Protein AF-A0AAQ2UBG4-F1 (afdb_monomer_lite)

pLDDT: mean 79.66, std 6.8, range [57.34, 91.75]

Organism: NCBI:txid536231

Radius of gyration: 31.33 Å; chains: 1; bounding box: 70×37×67 Å

Structure (mmCIF, N/CA/C/O backbone):
data_AF-A0AAQ2UBG4-F1
#
_entry.id   AF-A0AAQ2UBG4-F1
#
loop_
_atom_site.group_PDB
_atom_site.id
_atom_site.type_symbol
_atom_site.label_atom_id
_atom_site.label_alt_id
_atom_site.label_comp_id
_atom_site.label_asym_id
_atom_site.label_entity_id
_atom_site.label_seq_id
_atom_site.pdbx_PDB_ins_code
_atom_site.Cartn_x
_atom_site.Cartn_y
_atom_site.Cartn_z
_atom_site.occupancy
_atom_site.B_iso_or_equiv
_atom_site.auth_seq_id
_atom_site.auth_comp_id
_atom_site.auth_asym_id
_atom_site.auth_atom_id
_atom_site.pdbx_PDB_model_num
ATOM 1 N N . MET A 1 1 ? -7.799 -21.958 -32.961 1.00 57.34 1 MET A N 1
ATOM 2 C CA . MET A 1 1 ? -7.695 -22.359 -31.538 1.00 57.34 1 MET A CA 1
ATOM 3 C C . MET A 1 1 ? -7.572 -21.162 -30.578 1.00 57.34 1 MET A C 1
ATOM 5 O O . MET A 1 1 ? -8.002 -21.287 -29.442 1.00 57.34 1 MET A O 1
ATOM 9 N N . ASN A 1 2 ? -7.115 -19.981 -31.025 1.00 72.50 2 ASN A N 1
ATOM 10 C CA . ASN A 1 2 ? -6.935 -18.794 -30.162 1.00 72.50 2 ASN A CA 1
ATOM 11 C C . ASN A 1 2 ? -8.199 -17.947 -29.888 1.00 72.50 2 ASN A C 1
ATOM 13 O O . ASN A 1 2 ? -8.162 -17.087 -29.017 1.00 72.50 2 ASN A O 1
ATOM 17 N N . ALA A 1 3 ? -9.319 -18.201 -30.576 1.00 79.31 3 ALA A N 1
ATOM 18 C CA . ALA A 1 3 ? -10.538 -17.385 -30.457 1.00 79.31 3 ALA A CA 1
ATOM 19 C C . ALA A 1 3 ? -11.189 -17.442 -29.057 1.00 79.31 3 ALA A C 1
ATOM 21 O O . ALA A 1 3 ? -11.619 -16.432 -28.511 1.00 79.31 3 ALA A O 1
ATOM 22 N N . MET A 1 4 ? -11.184 -18.617 -28.420 1.00 84.94 4 MET A N 1
ATOM 23 C CA . MET A 1 4 ? -11.702 -18.781 -27.053 1.00 84.94 4 MET A CA 1
ATOM 24 C C . MET A 1 4 ? -10.859 -18.044 -26.004 1.00 84.94 4 MET A C 1
ATOM 26 O O . MET A 1 4 ? -11.381 -17.621 -24.974 1.00 84.94 4 MET A O 1
ATOM 30 N N . LEU A 1 5 ? -9.554 -17.899 -26.249 1.00 86.38 5 LEU A N 1
ATOM 31 C CA . LEU A 1 5 ? -8.657 -17.171 -25.355 1.00 86.38 5 LEU A CA 1
ATOM 32 C C . LEU A 1 5 ? -8.865 -15.664 -25.500 1.00 86.38 5 LEU A C 1
ATOM 34 O O . LEU A 1 5 ? -9.017 -14.986 -24.486 1.00 86.38 5 LEU A O 1
ATOM 38 N N . SER A 1 6 ? -8.953 -15.156 -26.733 1.00 88.94 6 SER A N 1
ATOM 39 C CA . SER A 1 6 ? -9.217 -13.736 -26.988 1.00 88.94 6 SER A CA 1
ATOM 40 C C . SER A 1 6 ? -10.565 -13.284 -26.424 1.00 88.94 6 SER A C 1
ATOM 42 O O . SER A 1 6 ? -10.634 -12.224 -25.806 1.00 88.94 6 SER A O 1
ATOM 44 N N . ASP A 1 7 ? -11.610 -14.107 -26.540 1.00 91.75 7 ASP A N 1
ATOM 45 C CA . ASP A 1 7 ? -12.943 -13.769 -26.024 1.00 91.75 7 ASP A CA 1
ATOM 46 C C . ASP A 1 7 ? -12.977 -13.698 -24.495 1.00 91.75 7 ASP A C 1
ATOM 48 O O . ASP A 1 7 ? -13.562 -12.778 -23.916 1.00 91.75 7 ASP A O 1
ATOM 52 N N . ARG A 1 8 ? -12.302 -14.633 -23.815 1.00 91.75 8 ARG A N 1
ATOM 53 C CA . ARG A 1 8 ? -12.167 -14.598 -22.351 1.00 91.75 8 ARG A CA 1
ATOM 54 C C . ARG A 1 8 ? -11.409 -13.359 -21.886 1.00 91.75 8 ARG A C 1
ATOM 56 O O . ARG A 1 8 ? -11.802 -12.745 -20.895 1.00 91.75 8 ARG A O 1
ATOM 63 N N . LEU A 1 9 ? -10.357 -12.982 -22.609 1.00 91.44 9 LEU A N 1
ATOM 64 C CA . LEU A 1 9 ? -9.538 -11.813 -22.299 1.00 91.44 9 LEU A CA 1
ATOM 65 C C . LEU A 1 9 ? -10.341 -10.517 -22.481 1.00 91.44 9 LEU A C 1
ATOM 67 O O . LEU A 1 9 ? -10.379 -9.682 -21.577 1.00 91.44 9 LEU A O 1
ATOM 71 N N . ALA A 1 10 ? -11.079 -10.401 -23.587 1.00 86.94 10 ALA A N 1
ATOM 72 C CA . ALA A 1 10 ? -11.947 -9.260 -23.861 1.00 86.94 10 ALA A CA 1
ATOM 73 C C . ALA A 1 10 ? -13.078 -9.120 -22.824 1.00 86.94 10 ALA A C 1
ATOM 75 O O . ALA A 1 10 ? -13.361 -8.014 -22.359 1.00 86.94 10 ALA A O 1
ATOM 76 N N . LEU A 1 11 ? -13.707 -10.229 -22.414 1.00 91.31 11 LEU A N 1
ATOM 77 C CA . LEU A 1 11 ? -14.721 -10.226 -21.352 1.00 91.31 11 LEU A CA 1
ATOM 78 C C . LEU A 1 11 ? -14.144 -9.796 -20.000 1.00 91.31 11 LEU A C 1
ATOM 80 O O . LEU A 1 11 ? -14.765 -9.001 -19.293 1.00 91.31 11 LEU A O 1
ATOM 84 N N . ALA A 1 12 ? -12.963 -10.298 -19.635 1.00 91.44 12 ALA A N 1
ATOM 85 C CA . ALA A 1 12 ? -12.298 -9.934 -18.388 1.00 91.44 12 ALA A CA 1
ATOM 86 C C . ALA A 1 12 ? -11.924 -8.444 -18.353 1.00 91.44 12 ALA A C 1
ATOM 88 O O . ALA A 1 12 ? -12.151 -7.778 -17.342 1.00 91.44 12 ALA A O 1
ATOM 89 N N . GLN A 1 13 ? -11.419 -7.903 -19.466 1.00 86.75 13 GLN A N 1
ATOM 90 C CA . GLN A 1 13 ? -11.101 -6.480 -19.593 1.00 86.75 13 GLN A CA 1
ATOM 91 C C . GLN A 1 13 ? -12.349 -5.601 -19.458 1.00 86.75 13 GLN A C 1
ATOM 93 O O . GLN A 1 13 ? -12.324 -4.655 -18.680 1.00 86.75 13 GLN A O 1
ATOM 98 N N . ARG A 1 14 ? -13.466 -5.950 -20.116 1.00 86.62 14 ARG A N 1
ATOM 99 C CA . ARG A 1 14 ? -14.738 -5.205 -19.993 1.00 86.62 14 ARG A CA 1
ATOM 100 C C . ARG A 1 14 ? -15.333 -5.226 -18.583 1.00 86.62 14 ARG A C 1
ATOM 102 O O . ARG A 1 14 ? -16.082 -4.323 -18.233 1.00 86.62 14 ARG A O 1
ATOM 109 N N . ARG A 1 15 ? -15.048 -6.263 -17.786 1.00 88.81 15 ARG A N 1
ATOM 110 C CA . ARG A 1 15 ? -15.470 -6.334 -16.376 1.00 88.81 15 ARG A CA 1
ATOM 111 C C . ARG A 1 15 ? -14.583 -5.500 -15.455 1.00 88.81 15 ARG A C 1
ATOM 113 O O . ARG A 1 15 ? -15.081 -4.972 -14.470 1.00 88.81 15 ARG A O 1
ATOM 120 N N . ARG A 1 16 ? -13.280 -5.428 -15.744 1.00 87.81 16 ARG A N 1
ATOM 121 C CA . ARG A 1 16 ? -12.304 -4.671 -14.944 1.00 87.81 16 ARG A CA 1
ATOM 122 C C . ARG A 1 16 ? -12.313 -3.176 -15.248 1.00 87.81 16 ARG A C 1
ATOM 124 O O . ARG A 1 16 ? -12.125 -2.384 -14.333 1.00 87.81 16 ARG A O 1
ATOM 131 N N . PHE A 1 17 ? -12.508 -2.802 -16.509 1.00 87.69 17 PHE A N 1
ATOM 132 C CA . PHE A 1 17 ? -12.346 -1.435 -16.992 1.00 87.69 17 PHE A CA 1
ATOM 133 C C . PHE A 1 17 ? -13.649 -0.918 -17.609 1.00 87.69 17 PHE A C 1
ATOM 135 O O . PHE A 1 17 ? -14.284 -1.601 -18.413 1.00 87.69 17 PHE A O 1
ATOM 142 N N . GLY A 1 18 ? -14.049 0.299 -17.231 1.00 85.50 18 GLY A N 1
ATOM 143 C CA . GLY A 1 18 ? -15.185 0.999 -17.835 1.00 85.50 18 GLY A CA 1
ATOM 144 C C . GLY A 1 18 ? -14.861 1.549 -19.229 1.00 85.50 18 GLY A C 1
ATOM 145 O O . GLY A 1 18 ? -13.706 1.591 -19.644 1.00 85.50 18 GLY A O 1
ATOM 146 N N . SER A 1 19 ? -15.875 2.028 -19.957 1.00 80.69 19 SER A N 1
ATOM 147 C CA . SER A 1 19 ? -15.707 2.573 -21.318 1.00 80.69 19 SER A CA 1
ATOM 148 C C . SER A 1 19 ? -14.787 3.798 -21.395 1.00 80.69 19 SER A C 1
ATOM 150 O O . SER A 1 19 ? -14.246 4.078 -22.462 1.00 80.69 19 SER A O 1
ATOM 152 N N . SER A 1 20 ? -14.613 4.511 -20.280 1.00 82.00 20 SER A N 1
ATOM 153 C CA . SER A 1 20 ? -13.758 5.692 -20.136 1.00 82.00 20 SER A CA 1
ATOM 154 C C . SER A 1 20 ? -12.435 5.405 -19.418 1.00 82.00 20 SER A C 1
ATOM 156 O O . SER A 1 20 ? -11.835 6.332 -18.879 1.00 82.00 20 SER A O 1
ATOM 158 N N . SER A 1 21 ? -11.992 4.146 -19.334 1.00 83.06 21 SER A N 1
ATOM 159 C CA . SER A 1 21 ? -10.680 3.850 -18.752 1.00 83.06 21 SER A CA 1
ATOM 160 C C . SER A 1 21 ? -9.572 4.516 -19.567 1.00 83.06 21 SER A C 1
ATOM 162 O O . SER A 1 21 ? -9.604 4.466 -20.800 1.00 83.06 21 SER A O 1
ATOM 164 N N . GLU A 1 22 ? -8.578 5.079 -18.884 1.00 79.81 22 GLU A N 1
ATOM 165 C CA . GLU A 1 22 ? -7.356 5.571 -19.514 1.00 79.81 22 GLU A CA 1
ATOM 166 C C . GLU A 1 22 ? -6.713 4.449 -20.340 1.00 79.81 22 GLU A C 1
ATOM 168 O O . GLU A 1 22 ? -6.612 3.302 -19.894 1.00 79.81 22 GLU A O 1
ATOM 173 N N . LYS A 1 23 ? -6.350 4.763 -21.584 1.00 76.75 23 LYS A N 1
ATOM 174 C CA . LYS A 1 23 ? -5.632 3.856 -22.477 1.00 76.75 23 LYS A CA 1
ATOM 175 C C . LYS A 1 23 ? -4.290 4.492 -22.774 1.00 76.75 23 LYS A C 1
ATOM 177 O O . LYS A 1 23 ? -4.252 5.649 -23.187 1.00 76.75 23 LYS A O 1
ATOM 182 N N . TYR A 1 24 ? -3.222 3.726 -22.603 1.00 76.19 24 TYR A N 1
ATOM 183 C CA . TYR A 1 24 ? -1.914 4.127 -23.098 1.00 76.19 24 TYR A CA 1
ATOM 184 C C . TYR A 1 24 ? -1.985 4.311 -24.618 1.00 76.19 24 TYR A C 1
ATOM 186 O O . TYR A 1 24 ? -2.651 3.538 -25.315 1.00 76.19 24 TYR A O 1
ATOM 194 N N . ALA A 1 25 ? -1.353 5.372 -25.116 1.00 78.25 25 ALA A N 1
ATOM 195 C CA . ALA A 1 25 ? -1.202 5.577 -26.549 1.00 78.25 25 ALA A CA 1
ATOM 196 C C . ALA A 1 25 ? -0.325 4.465 -27.140 1.00 78.25 25 ALA A C 1
ATOM 198 O O . ALA A 1 25 ? 0.542 3.918 -26.457 1.00 78.25 25 ALA A O 1
ATOM 199 N N . ASP A 1 26 ? -0.552 4.128 -28.407 1.00 74.12 26 ASP A N 1
ATOM 200 C CA . ASP A 1 26 ? 0.259 3.121 -29.088 1.00 74.12 26 ASP A CA 1
ATOM 201 C C . ASP A 1 26 ? 1.709 3.628 -29.188 1.00 74.12 26 ASP A C 1
ATOM 203 O O . ASP A 1 26 ? 1.947 4.743 -29.660 1.00 74.12 26 ASP A O 1
ATOM 207 N N . GLY A 1 27 ? 2.662 2.852 -28.665 1.00 73.12 27 GLY A N 1
ATOM 208 C CA . GLY A 1 27 ? 4.067 3.258 -28.513 1.00 73.12 27 GLY A CA 1
ATOM 209 C C . GLY A 1 27 ? 4.419 3.982 -27.205 1.00 73.12 27 GLY A C 1
ATOM 210 O O . GLY A 1 27 ? 5.557 4.418 -27.048 1.00 73.12 27 GLY A O 1
ATOM 211 N N . TYR A 1 28 ? 3.485 4.110 -26.255 1.00 73.44 28 TYR A N 1
ATOM 212 C CA . TYR A 1 28 ? 3.797 4.584 -24.904 1.00 73.44 28 TYR A CA 1
ATOM 213 C C . TYR A 1 28 ? 4.390 3.432 -24.080 1.00 73.44 28 TYR A C 1
ATOM 215 O O . TYR A 1 28 ? 3.687 2.738 -23.345 1.00 73.44 28 TYR A O 1
ATOM 223 N N . GLU A 1 29 ? 5.687 3.192 -24.246 1.00 78.62 29 GLU A N 1
ATOM 224 C CA . GLU A 1 29 ? 6.430 2.275 -23.383 1.00 78.62 29 GLU A CA 1
ATOM 225 C C . GLU A 1 29 ? 6.704 2.947 -22.034 1.00 78.62 29 GLU A C 1
ATOM 227 O O . GLU A 1 29 ? 7.022 4.138 -21.953 1.00 78.62 29 GLU A O 1
ATOM 232 N N . GLN A 1 30 ? 6.533 2.190 -20.951 1.00 76.25 30 GLN A N 1
ATOM 233 C CA . GLN A 1 30 ? 6.898 2.663 -19.625 1.00 76.25 30 GLN A CA 1
ATOM 234 C C . GLN A 1 30 ? 8.414 2.850 -19.593 1.00 76.25 30 GLN A C 1
ATOM 236 O O . GLN A 1 30 ? 9.165 1.892 -19.728 1.00 76.25 30 GLN A O 1
ATOM 241 N N . MET A 1 31 ? 8.854 4.095 -19.429 1.00 77.00 31 MET A N 1
ATOM 242 C CA . MET A 1 31 ? 10.269 4.407 -19.276 1.00 77.00 31 MET A CA 1
ATOM 243 C C . MET A 1 31 ? 10.783 3.777 -17.973 1.00 77.00 31 MET A C 1
ATOM 245 O O . MET A 1 31 ? 10.159 3.937 -16.919 1.00 77.00 31 MET A O 1
ATOM 249 N N . ASP A 1 32 ? 11.931 3.108 -18.041 1.00 81.31 32 ASP A N 1
ATOM 250 C CA . ASP A 1 32 ? 12.602 2.437 -16.920 1.00 81.31 32 ASP A CA 1
ATOM 251 C C . ASP A 1 32 ? 13.235 3.444 -15.933 1.00 81.31 32 ASP A C 1
ATOM 253 O O . ASP A 1 32 ? 14.438 3.451 -15.686 1.00 81.31 32 ASP A O 1
ATOM 257 N N . LEU A 1 33 ? 12.421 4.330 -15.344 1.00 85.31 33 LEU A N 1
ATOM 258 C CA . LEU A 1 33 ? 12.873 5.412 -14.452 1.00 85.31 33 LEU A CA 1
ATOM 259 C C . LEU A 1 33 ? 13.590 4.920 -13.184 1.00 85.31 33 LEU A C 1
ATOM 261 O O . LEU A 1 33 ? 14.287 5.705 -12.548 1.00 85.31 33 LEU A O 1
ATOM 265 N N . PHE A 1 34 ? 13.399 3.655 -12.803 1.00 89.19 34 PHE A N 1
ATOM 266 C CA . PHE A 1 34 ? 13.898 3.090 -11.545 1.00 89.19 34 PHE A CA 1
ATOM 267 C C . PHE A 1 34 ? 14.679 1.781 -11.727 1.00 89.19 34 PHE A C 1
ATOM 269 O O . PHE A 1 34 ? 14.950 1.098 -10.746 1.00 89.19 34 PHE A O 1
ATOM 276 N N . ASN A 1 35 ? 15.062 1.440 -12.961 1.00 87.38 35 ASN A N 1
ATOM 277 C CA . ASN A 1 35 ? 15.778 0.196 -13.265 1.00 87.38 35 ASN A CA 1
ATOM 278 C C . ASN A 1 35 ? 17.310 0.319 -13.093 1.00 87.38 35 ASN A C 1
ATOM 280 O O . ASN A 1 35 ? 18.066 -0.601 -13.384 1.00 87.38 35 ASN A O 1
ATOM 284 N N . GLU A 1 36 ? 17.810 1.470 -12.633 1.00 87.69 36 GLU A N 1
ATOM 285 C CA . GLU A 1 36 ? 19.253 1.726 -12.549 1.00 87.69 36 GLU A CA 1
ATOM 286 C C . GLU A 1 36 ? 19.979 0.709 -11.656 1.00 87.69 36 GLU A C 1
ATOM 288 O O . GLU A 1 36 ? 21.048 0.230 -12.022 1.00 87.69 36 GLU A O 1
ATOM 293 N N . ALA A 1 37 ? 19.403 0.343 -10.509 1.00 84.88 37 ALA A N 1
ATOM 294 C CA . ALA A 1 37 ? 20.046 -0.578 -9.574 1.00 84.88 37 ALA A CA 1
ATOM 295 C C . ALA A 1 37 ? 20.179 -2.000 -10.140 1.00 84.88 37 ALA A C 1
ATOM 297 O O . ALA A 1 37 ? 21.220 -2.618 -9.959 1.00 84.88 37 ALA A O 1
ATOM 298 N N . GLU A 1 38 ? 19.159 -2.502 -10.842 1.00 84.25 38 GLU A N 1
ATOM 299 C CA . GLU A 1 38 ? 19.167 -3.851 -11.425 1.00 84.25 38 GLU A CA 1
ATOM 300 C C . GLU A 1 38 ? 20.054 -3.914 -12.675 1.00 84.25 38 GLU A C 1
ATOM 302 O O . GLU A 1 38 ? 20.805 -4.869 -12.845 1.00 84.25 38 GLU A O 1
ATOM 307 N N . VAL A 1 39 ? 20.043 -2.872 -13.517 1.00 87.44 39 VAL A N 1
ATOM 308 C CA . VAL A 1 39 ? 20.920 -2.780 -14.700 1.00 87.44 39 VAL A CA 1
ATOM 309 C C . VAL A 1 39 ? 22.398 -2.724 -14.312 1.00 87.44 39 VAL A C 1
ATOM 311 O O . VAL A 1 39 ? 23.241 -3.266 -15.024 1.00 87.44 39 VAL A O 1
ATOM 314 N N . ASN A 1 40 ? 22.719 -2.064 -13.197 1.00 85.31 40 ASN A N 1
ATOM 315 C CA . ASN A 1 40 ? 24.088 -1.945 -12.696 1.00 85.31 40 ASN A CA 1
ATOM 316 C C . ASN A 1 40 ? 24.445 -3.011 -11.648 1.00 85.31 40 ASN A C 1
ATOM 318 O O . ASN A 1 40 ? 25.549 -2.967 -11.102 1.00 85.31 40 ASN A O 1
ATOM 322 N N . ALA A 1 41 ? 23.537 -3.943 -11.340 1.00 85.75 41 ALA A N 1
ATOM 323 C CA . ALA A 1 41 ? 23.816 -5.014 -10.398 1.00 85.75 41 ALA A CA 1
ATOM 324 C C . ALA A 1 41 ? 24.828 -5.989 -11.010 1.00 85.75 41 ALA A C 1
ATOM 326 O O . ALA A 1 41 ? 24.638 -6.513 -12.108 1.00 85.75 41 ALA A O 1
ATOM 327 N N . ASP A 1 42 ? 25.905 -6.250 -10.277 1.00 84.62 42 ASP A N 1
ATOM 328 C CA . ASP A 1 42 ? 26.882 -7.260 -10.655 1.00 84.62 42 ASP A CA 1
ATOM 329 C C . ASP A 1 42 ? 26.365 -8.637 -10.218 1.00 84.62 42 ASP A C 1
ATOM 331 O O . ASP A 1 42 ? 26.348 -8.961 -9.030 1.00 84.62 42 ASP A O 1
ATOM 335 N N . MET A 1 43 ? 25.915 -9.446 -11.178 1.00 76.31 43 MET A N 1
ATOM 336 C CA . MET A 1 43 ? 25.350 -10.776 -10.916 1.00 76.31 43 MET A CA 1
ATOM 337 C C . MET A 1 43 ? 26.363 -11.762 -10.315 1.00 76.31 43 MET A C 1
ATOM 339 O O . MET A 1 43 ? 25.954 -12.776 -9.750 1.00 76.31 43 MET A O 1
ATOM 343 N N . ASP A 1 44 ? 27.662 -11.472 -10.430 1.00 77.62 44 ASP A N 1
ATOM 344 C CA . ASP A 1 44 ? 28.738 -12.301 -9.887 1.00 77.62 44 ASP A CA 1
ATOM 345 C C . ASP A 1 44 ? 29.163 -11.855 -8.476 1.00 77.62 44 ASP A C 1
ATOM 347 O O . ASP A 1 44 ? 29.984 -12.517 -7.829 1.00 77.62 44 ASP A O 1
ATOM 351 N N . THR A 1 45 ? 28.598 -10.757 -7.954 1.00 73.50 45 THR A N 1
ATOM 352 C CA . THR A 1 45 ? 28.796 -10.396 -6.548 1.00 73.50 45 THR A CA 1
ATOM 353 C C . THR A 1 45 ? 28.048 -11.378 -5.657 1.00 73.50 45 THR A C 1
ATOM 355 O O . THR A 1 45 ? 26.829 -11.512 -5.716 1.00 73.50 45 THR A O 1
ATOM 358 N N . ALA A 1 46 ? 28.795 -12.101 -4.819 1.00 70.75 46 ALA A N 1
ATOM 359 C CA . ALA A 1 46 ? 28.201 -12.943 -3.795 1.00 70.75 46 ALA A CA 1
ATOM 360 C C . ALA A 1 46 ? 27.329 -12.060 -2.894 1.00 70.75 46 ALA A C 1
ATOM 362 O O . ALA A 1 46 ? 27.844 -11.106 -2.305 1.00 70.75 46 ALA A O 1
ATOM 363 N N . GLU A 1 47 ? 26.032 -12.368 -2.796 1.00 65.75 47 GLU A N 1
ATOM 364 C CA . GLU A 1 47 ? 25.151 -11.752 -1.806 1.00 65.75 47 GLU A CA 1
ATOM 365 C C . GLU A 1 47 ? 25.775 -11.981 -0.431 1.00 65.75 47 GLU A C 1
ATOM 367 O O . GLU A 1 47 ? 25.807 -13.093 0.100 1.00 65.75 47 GLU A O 1
ATOM 372 N N . ILE A 1 48 ? 26.350 -10.918 0.127 1.00 67.12 48 ILE A N 1
ATOM 373 C CA . ILE A 1 48 ? 26.797 -10.922 1.507 1.00 67.12 48 ILE A CA 1
ATOM 374 C C . ILE A 1 48 ? 25.509 -10.851 2.317 1.00 67.12 48 ILE A C 1
ATOM 376 O O . ILE A 1 48 ? 24.969 -9.771 2.552 1.00 67.12 48 ILE A O 1
ATOM 380 N N . GLU A 1 49 ? 24.981 -12.013 2.696 1.00 68.69 49 GLU A N 1
ATOM 381 C CA . GLU A 1 49 ? 23.962 -12.117 3.732 1.00 68.69 49 GLU A CA 1
ATOM 382 C C . GLU A 1 49 ? 24.604 -11.640 5.039 1.00 68.69 49 GLU A C 1
ATOM 384 O O . GLU A 1 49 ? 25.140 -12.418 5.830 1.00 68.69 49 GLU A O 1
ATOM 389 N N . GLU A 1 50 ? 24.631 -10.323 5.246 1.00 70.88 50 GLU A N 1
ATOM 390 C CA . GLU A 1 50 ? 24.977 -9.760 6.538 1.00 70.88 50 GLU A CA 1
ATOM 391 C C . GLU A 1 50 ? 23.894 -10.211 7.514 1.00 70.88 50 GLU A C 1
ATOM 393 O O . GLU A 1 50 ? 22.786 -9.674 7.557 1.00 70.88 50 GLU A O 1
ATOM 398 N N . GLU A 1 51 ? 24.199 -11.258 8.276 1.00 72.25 51 GLU A N 1
ATOM 399 C CA . GLU A 1 51 ? 23.316 -11.768 9.309 1.00 72.25 51 GLU A CA 1
ATOM 400 C C . GLU A 1 51 ? 23.218 -10.697 10.405 1.00 72.25 51 GLU A C 1
ATOM 402 O O . GLU A 1 51 ? 24.066 -10.577 11.294 1.00 72.25 51 GLU A O 1
ATOM 407 N N . ILE A 1 52 ? 22.196 -9.841 10.308 1.00 73.12 52 ILE A N 1
ATOM 408 C CA . ILE A 1 52 ? 21.923 -8.814 11.310 1.00 73.12 52 ILE A CA 1
ATOM 409 C C . ILE A 1 52 ? 21.465 -9.541 12.575 1.00 73.12 52 ILE A C 1
ATOM 411 O O . ILE A 1 52 ? 20.282 -9.833 12.767 1.00 73.12 52 ILE A O 1
ATOM 415 N N . VAL A 1 53 ? 22.412 -9.840 13.464 1.00 75.00 53 VAL A N 1
ATOM 416 C CA . VAL A 1 53 ? 22.127 -10.417 14.778 1.00 75.00 53 VAL A CA 1
ATOM 417 C C . VAL A 1 53 ? 21.425 -9.354 15.616 1.00 75.00 53 VAL A C 1
ATOM 419 O O . VAL A 1 53 ? 22.064 -8.520 16.255 1.00 75.00 53 VAL A O 1
ATOM 422 N N . ILE A 1 54 ? 20.091 -9.371 15.612 1.00 74.62 54 ILE A N 1
ATOM 423 C CA . ILE A 1 54 ? 19.272 -8.506 16.465 1.00 74.62 54 ILE A CA 1
ATOM 424 C C . ILE A 1 54 ? 19.487 -8.959 17.917 1.00 74.62 54 ILE A C 1
ATOM 426 O O . ILE A 1 54 ? 19.039 -10.050 18.288 1.00 74.62 54 ILE A O 1
ATOM 430 N N . PRO A 1 55 ? 20.136 -8.156 18.782 1.00 78.00 55 PRO A N 1
ATOM 431 C CA . PRO A 1 55 ? 20.321 -8.536 20.172 1.00 78.00 55 PRO A CA 1
ATOM 432 C C . PRO A 1 55 ? 18.951 -8.633 20.837 1.00 78.00 55 PRO A C 1
ATOM 434 O O . PRO A 1 55 ? 18.152 -7.698 20.761 1.00 78.00 55 PRO A O 1
ATOM 437 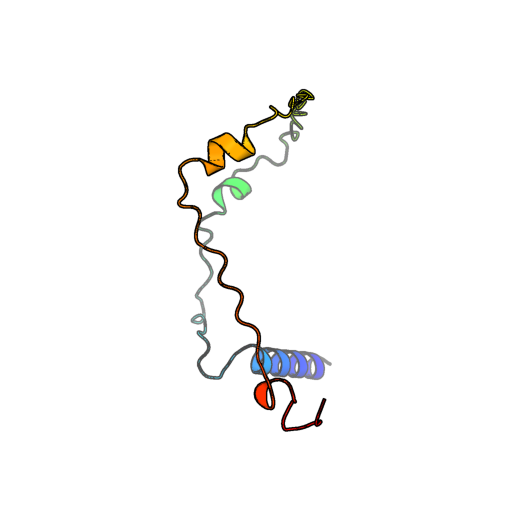N N . SER A 1 56 ? 18.663 -9.747 21.514 1.00 75.25 56 SER A N 1
ATOM 438 C CA . SER A 1 56 ? 17.391 -9.909 22.217 1.00 75.25 56 SER A CA 1
ATOM 439 C C . SER A 1 56 ? 17.294 -8.889 23.360 1.00 75.25 56 SER A C 1
ATOM 441 O O . SER A 1 56 ? 17.817 -9.109 24.457 1.00 75.25 56 SER A O 1
ATOM 443 N N . HIS A 1 57 ? 16.633 -7.754 23.139 1.00 76.69 57 HIS A N 1
ATOM 444 C CA . HIS A 1 57 ? 16.393 -6.774 24.191 1.00 76.69 57 HIS A CA 1
ATOM 445 C C . HIS A 1 57 ? 15.143 -7.170 24.981 1.00 76.69 57 HIS A C 1
ATOM 447 O O . HIS A 1 57 ? 14.013 -7.158 24.490 1.00 76.69 57 HIS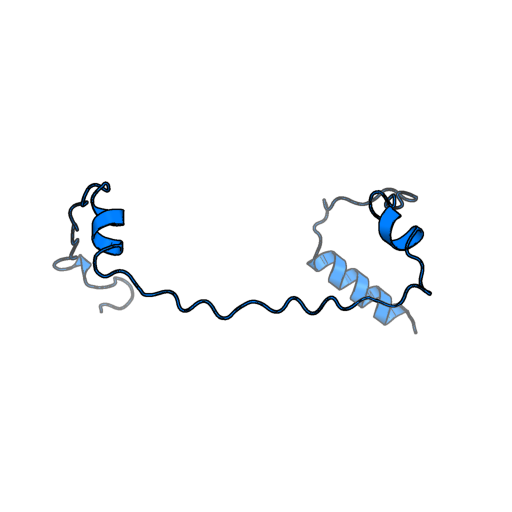 A O 1
ATOM 453 N N . LYS A 1 58 ? 15.316 -7.497 26.265 1.00 71.75 58 LYS A N 1
ATOM 454 C CA . LYS A 1 58 ? 14.177 -7.689 27.172 1.00 71.75 58 LYS A CA 1
ATOM 455 C C . LYS A 1 58 ? 13.640 -6.321 27.583 1.00 71.75 58 LYS A C 1
ATOM 457 O O . LYS A 1 58 ? 14.163 -5.689 28.500 1.00 71.75 58 LYS A O 1
ATOM 462 N N . ARG A 1 59 ? 12.577 -5.850 26.922 1.00 70.88 59 ARG A N 1
ATOM 463 C CA . ARG A 1 59 ? 11.844 -4.660 27.383 1.00 70.88 59 ARG A CA 1
ATOM 464 C C .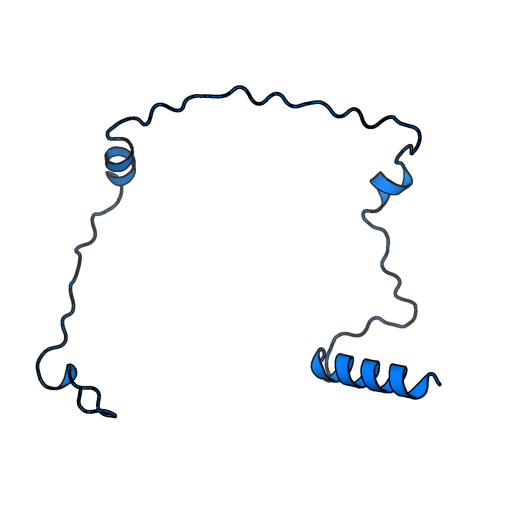 ARG A 1 59 ? 11.154 -4.983 28.707 1.00 70.88 59 ARG A C 1
ATOM 466 O O . ARG A 1 59 ? 10.190 -5.746 28.738 1.00 70.88 59 ARG A O 1
ATOM 473 N N . LYS A 1 60 ? 11.616 -4.379 29.803 1.00 76.88 60 LYS A N 1
ATOM 474 C CA . LYS A 1 60 ? 10.835 -4.335 31.044 1.00 76.88 60 LYS A CA 1
ATOM 475 C C . LYS A 1 60 ? 9.649 -3.404 30.807 1.00 76.88 60 LYS A C 1
ATOM 477 O O . LYS A 1 60 ? 9.838 -2.226 30.513 1.00 76.88 60 LYS A O 1
ATOM 482 N N . LYS A 1 61 ? 8.425 -3.926 30.906 1.00 74.56 61 LYS A N 1
ATOM 483 C CA . LYS A 1 61 ? 7.228 -3.079 30.908 1.00 74.56 61 LYS A CA 1
ATOM 484 C C . LYS A 1 61 ? 7.279 -2.223 32.174 1.00 74.56 61 LYS A C 1
ATOM 486 O O . LYS A 1 61 ? 7.272 -2.767 33.274 1.00 74.56 61 LYS A O 1
ATOM 491 N N . ARG A 1 62 ? 7.377 -0.901 32.019 1.00 77.69 62 ARG A N 1
ATOM 492 C CA . ARG A 1 62 ? 7.280 0.033 33.143 1.00 77.69 62 ARG A CA 1
ATOM 493 C C . ARG A 1 62 ? 5.819 0.074 33.590 1.00 77.69 62 ARG A C 1
ATOM 495 O O . ARG A 1 62 ? 4.948 0.416 32.790 1.00 77.69 62 ARG A O 1
ATOM 502 N N . THR A 1 63 ? 5.546 -0.322 34.829 1.00 79.88 63 THR A N 1
ATOM 503 C CA . THR A 1 63 ? 4.226 -0.149 35.448 1.00 79.88 63 THR A CA 1
ATOM 504 C C . THR A 1 63 ? 3.911 1.348 35.511 1.00 79.88 63 THR A C 1
ATOM 506 O O . THR A 1 63 ? 4.794 2.137 35.835 1.00 79.88 63 THR A O 1
ATOM 509 N N . GLY A 1 64 ? 2.698 1.751 35.126 1.00 81.75 64 GLY A N 1
ATOM 510 C CA . GLY A 1 64 ? 2.266 3.158 35.142 1.00 81.75 64 GLY A CA 1
ATOM 511 C C . GLY A 1 64 ? 2.535 3.973 33.869 1.00 81.75 64 GLY A C 1
ATOM 512 O O . GLY A 1 64 ? 1.976 5.053 33.737 1.00 81.75 64 GLY A O 1
ATOM 513 N N . LYS A 1 65 ? 3.292 3.465 32.878 1.00 83.44 65 LYS A N 1
ATOM 514 C CA . LYS A 1 65 ? 3.528 4.216 31.621 1.00 83.44 65 LYS A CA 1
ATOM 515 C C . LYS A 1 65 ? 2.219 4.582 30.905 1.00 83.44 65 LYS A C 1
ATOM 517 O O . LYS A 1 65 ? 2.073 5.685 30.410 1.00 83.44 65 LYS A O 1
ATOM 522 N N . LYS A 1 66 ? 1.253 3.658 30.873 1.00 81.25 66 LYS A N 1
ATOM 523 C CA . LYS A 1 66 ? -0.050 3.898 30.236 1.00 81.25 66 LYS A CA 1
ATOM 524 C C . LYS A 1 66 ? -0.817 5.040 30.913 1.00 81.25 66 LYS A C 1
ATOM 526 O O . LYS A 1 66 ? -1.473 5.804 30.227 1.00 81.25 66 LYS A O 1
ATOM 531 N N . GLU A 1 67 ? -0.753 5.135 32.237 1.00 81.31 67 GLU A N 1
ATOM 532 C CA . GLU A 1 67 ? -1.439 6.183 33.004 1.00 81.31 67 GLU A CA 1
ATOM 533 C C . GLU A 1 67 ? -0.753 7.541 32.818 1.00 81.31 67 GLU A C 1
ATOM 535 O O . GLU A 1 67 ? -1.427 8.543 32.616 1.00 81.31 67 GLU A O 1
ATOM 540 N N . GLU A 1 68 ? 0.582 7.564 32.798 1.00 84.31 68 GLU A N 1
ATOM 541 C CA . GLU A 1 68 ? 1.383 8.752 32.479 1.00 84.31 68 GLU A CA 1
ATOM 542 C C . GLU A 1 68 ? 1.115 9.253 31.053 1.00 84.31 68 GLU A C 1
ATOM 544 O O . GLU A 1 68 ? 0.805 10.429 30.873 1.00 84.31 68 GLU A O 1
ATOM 549 N N . ASP A 1 69 ? 1.144 8.363 30.055 1.00 84.19 69 ASP A N 1
ATOM 550 C CA . ASP A 1 69 ? 0.855 8.699 28.656 1.00 84.19 69 ASP A CA 1
ATOM 551 C C . ASP A 1 69 ? -0.579 9.250 28.491 1.00 84.19 69 ASP A C 1
ATOM 553 O O . ASP A 1 69 ? -0.818 10.113 27.649 1.00 84.19 69 ASP A O 1
ATOM 557 N N . LEU A 1 70 ? -1.534 8.771 29.301 1.00 82.62 70 LEU A N 1
ATOM 558 C CA . LEU A 1 70 ? -2.944 9.179 29.255 1.00 82.62 70 LEU A CA 1
ATOM 559 C C . LEU A 1 70 ? -3.277 10.395 30.135 1.00 82.62 70 LEU A C 1
ATOM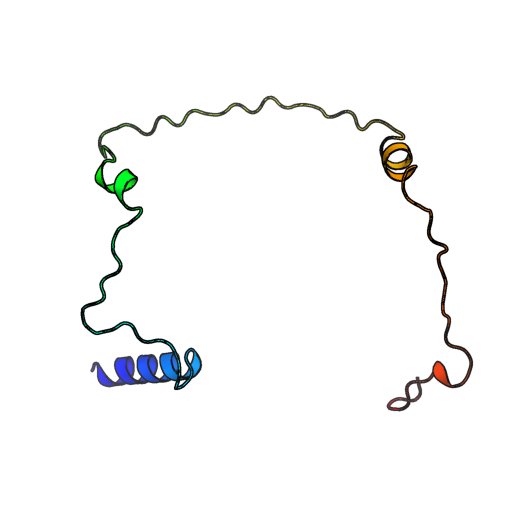 561 O O . LEU A 1 70 ? -4.369 10.939 30.008 1.00 82.62 70 LEU A O 1
ATOM 565 N N . SER A 1 71 ? -2.357 10.847 30.992 1.00 81.44 71 SER A N 1
ATOM 566 C CA . SER A 1 71 ? -2.599 11.945 31.943 1.00 81.44 71 SER A CA 1
ATOM 567 C C . SER A 1 71 ? -2.796 13.315 31.285 1.00 81.44 71 SER A C 1
ATOM 569 O O . SER A 1 71 ? -3.447 14.184 31.857 1.00 81.44 71 SER A O 1
ATOM 571 N 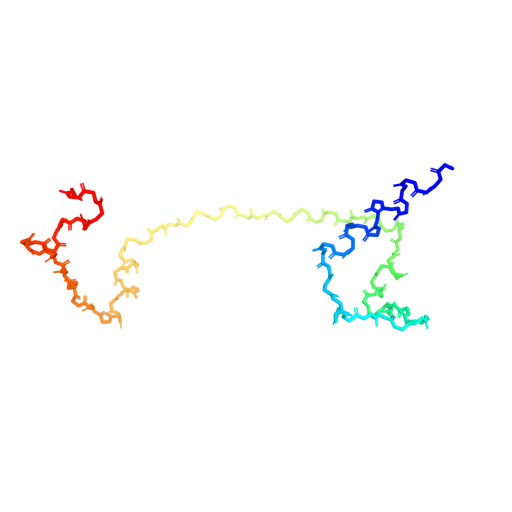N . ASN A 1 72 ? -2.263 13.494 30.074 1.00 85.12 72 ASN A N 1
ATOM 572 C CA . ASN A 1 72 ? -2.397 14.727 29.294 1.00 85.12 72 ASN A CA 1
ATOM 573 C C . ASN A 1 72 ? -3.656 14.761 28.417 1.00 85.12 72 ASN A C 1
ATOM 575 O O . ASN A 1 72 ? -3.918 15.777 27.777 1.00 85.12 72 ASN A O 1
ATOM 579 N N . PHE A 1 73 ? -4.403 13.658 28.332 1.00 80.06 73 PHE A N 1
ATOM 580 C CA . PHE A 1 73 ? -5.633 13.610 27.553 1.00 80.06 73 PHE A CA 1
ATOM 581 C C . PHE A 1 73 ? -6.822 13.947 28.446 1.00 80.06 73 PHE A C 1
ATOM 583 O O . PHE A 1 73 ? -6.938 13.454 29.567 1.00 80.06 73 PHE A O 1
ATOM 590 N N . GLU A 1 74 ? -7.727 14.774 27.933 1.00 76.25 74 GLU A N 1
ATOM 591 C CA . GLU A 1 74 ? -8.992 15.047 28.603 1.00 76.25 74 GLU A CA 1
ATOM 592 C C . GLU A 1 74 ? -9.792 13.743 28.712 1.00 76.25 74 GLU A C 1
ATOM 594 O O . GLU A 1 74 ? -10.079 13.076 27.712 1.00 76.25 74 GLU A O 1
ATOM 599 N N . VAL A 1 75 ? -10.135 13.357 29.943 1.00 69.38 75 VAL A N 1
ATOM 600 C CA . VAL A 1 75 ? -11.045 12.237 30.189 1.00 69.38 75 VAL A CA 1
ATOM 601 C C . VAL A 1 75 ? -12.424 12.688 29.734 1.00 69.38 75 VAL A C 1
ATOM 603 O O . VAL A 1 75 ? -13.124 13.408 30.440 1.00 69.38 75 VAL A O 1
ATOM 606 N N . THR A 1 76 ? -12.791 12.306 28.517 1.00 70.50 76 THR A N 1
ATOM 607 C CA . THR A 1 76 ? -14.132 12.563 27.998 1.00 70.50 76 THR A CA 1
ATOM 608 C C . THR A 1 76 ? -15.141 11.727 28.778 1.00 70.50 76 THR A C 1
ATOM 610 O O . THR A 1 76 ? -14.922 10.546 29.066 1.00 70.50 76 THR A O 1
ATOM 613 N N . GLU A 1 77 ? -16.243 12.360 29.168 1.00 75.25 77 GLU A N 1
ATOM 614 C CA . GLU A 1 77 ? -17.330 11.680 29.860 1.00 75.25 77 GLU A CA 1
ATOM 615 C C . GLU A 1 77 ? -17.882 10.570 28.962 1.00 75.25 77 GLU A C 1
ATOM 617 O O . GLU A 1 77 ? -18.210 10.783 27.793 1.00 75.25 77 GLU A O 1
ATOM 622 N N . THR A 1 78 ? -17.965 9.353 29.496 1.00 78.00 78 THR A N 1
ATOM 623 C CA . THR A 1 78 ? -18.572 8.238 28.768 1.00 78.00 78 THR A CA 1
ATOM 624 C C . THR A 1 78 ? -20.086 8.403 28.833 1.00 78.00 78 THR A C 1
ATOM 626 O O . THR A 1 78 ? -20.712 8.060 29.833 1.00 78.00 78 THR A O 1
ATOM 629 N N . ILE A 1 79 ? -20.680 8.976 27.786 1.00 80.44 79 ILE A N 1
ATOM 630 C CA . ILE A 1 79 ? -22.130 9.164 27.713 1.00 80.44 79 ILE A CA 1
ATOM 631 C C . ILE A 1 79 ? -22.768 7.872 27.190 1.00 80.44 79 ILE A C 1
ATOM 633 O O . ILE A 1 79 ? -22.690 7.551 26.004 1.00 80.44 79 ILE A O 1
ATOM 637 N N . GLU A 1 80 ? -23.401 7.112 28.083 1.00 81.44 80 GLU A N 1
ATOM 638 C CA . GLU A 1 80 ? -24.175 5.925 27.713 1.00 81.44 80 GLU A CA 1
ATOM 639 C C . GLU A 1 80 ? -25.586 6.317 27.249 1.00 81.44 80 GLU A C 1
ATOM 641 O O . GLU A 1 80 ? -26.452 6.647 28.060 1.00 81.44 80 GLU A O 1
ATOM 646 N N . TYR A 1 81 ? -25.855 6.209 25.947 1.00 80.25 81 TYR A N 1
ATOM 647 C CA . TYR A 1 81 ? -27.208 6.345 25.406 1.00 80.25 81 TYR A CA 1
ATOM 648 C C . TYR A 1 81 ? -27.900 4.982 25.369 1.00 80.25 81 TYR A C 1
ATOM 650 O O . TYR A 1 81 ? -27.591 4.129 24.537 1.00 80.25 81 TYR A O 1
ATOM 658 N N . LYS A 1 82 ? -28.850 4.765 26.282 1.00 83.25 82 LYS A N 1
ATOM 659 C CA . LYS A 1 82 ? -29.714 3.576 26.285 1.00 83.25 82 LYS A CA 1
ATOM 660 C C . LYS A 1 82 ? -31.054 3.944 25.665 1.00 83.25 82 LYS A C 1
ATOM 662 O O . LYS A 1 82 ? -31.741 4.815 26.190 1.00 83.25 82 LYS A O 1
ATOM 667 N N . LEU A 1 83 ? -31.441 3.245 24.598 1.00 85.25 83 LEU A N 1
ATOM 668 C CA . LEU A 1 83 ? -32.803 3.315 24.062 1.00 85.25 83 LEU A CA 1
ATOM 669 C C . LEU A 1 83 ? -33.784 2.881 25.165 1.00 85.25 83 LEU A C 1
ATOM 671 O O . LEU A 1 83 ? -33.476 1.968 25.943 1.00 85.25 83 LEU A O 1
ATOM 675 N N . THR A 1 84 ? -34.940 3.528 25.283 1.00 81.94 84 THR A N 1
ATOM 676 C CA . THR A 1 84 ? -35.989 3.206 26.266 1.00 81.94 84 THR A CA 1
ATOM 677 C C . THR A 1 84 ? -37.323 2.982 25.555 1.00 81.94 84 THR A C 1
ATOM 679 O O . THR A 1 84 ? -37.580 3.567 24.512 1.00 81.94 84 THR A O 1
ATOM 682 N N . GLY A 1 85 ? -38.180 2.118 26.111 1.00 79.25 85 GLY A N 1
ATOM 683 C CA . GLY A 1 85 ? -39.544 1.920 25.607 1.00 79.25 85 GLY A CA 1
ATOM 684 C C . GLY A 1 85 ? -39.619 1.293 24.211 1.00 79.25 85 GLY A C 1
ATOM 685 O O . GLY A 1 85 ? -38.989 0.267 23.960 1.00 79.25 85 GLY A O 1
ATOM 686 N N . GLU A 1 86 ? -40.428 1.901 23.344 1.00 71.56 86 GLU A N 1
ATOM 687 C CA . GLU A 1 86 ? -40.767 1.416 21.998 1.00 71.56 86 GLU A CA 1
ATOM 688 C C . GLU A 1 86 ? -39.571 1.450 2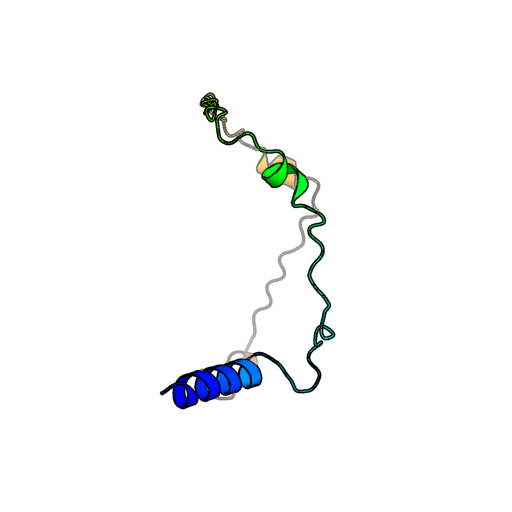1.033 1.00 71.56 86 GLU A C 1
ATOM 690 O O . GLU A 1 86 ? -39.457 0.573 20.183 1.00 71.56 86 GLU A O 1
ATOM 695 N N . ASP A 1 87 ? -38.609 2.354 21.251 1.00 74.38 87 ASP A N 1
ATOM 696 C CA . ASP A 1 87 ? -37.382 2.468 20.445 1.00 74.38 87 ASP A CA 1
ATOM 697 C C . ASP A 1 87 ? -36.426 1.272 20.613 1.00 74.38 87 ASP A C 1
ATOM 699 O O . ASP A 1 87 ? -35.429 1.156 19.903 1.00 74.38 87 ASP A O 1
ATOM 703 N N . ARG A 1 88 ? -36.693 0.375 21.574 1.00 80.31 88 ARG A N 1
ATOM 704 C CA . ARG A 1 88 ? -35.941 -0.881 21.730 1.00 80.31 88 ARG A CA 1
ATOM 705 C C . ARG A 1 88 ? -36.371 -1.967 20.755 1.00 80.31 88 ARG A C 1
ATOM 707 O O . ARG A 1 88 ? -35.625 -2.926 20.600 1.00 80.31 88 ARG A O 1
ATOM 714 N N . TYR A 1 89 ? -37.556 -1.846 20.166 1.00 80.50 89 TYR A N 1
ATOM 715 C CA . TYR A 1 89 ? -38.143 -2.890 19.343 1.00 80.50 89 TYR A CA 1
ATOM 716 C C . TYR A 1 89 ? -37.933 -2.558 17.871 1.00 80.50 89 TYR A C 1
ATOM 718 O O . TYR A 1 89 ? -38.320 -1.490 17.397 1.00 80.50 89 TYR A O 1
ATOM 726 N N . CYS A 1 90 ? -37.312 -3.475 17.134 1.00 81.06 90 CYS A N 1
ATOM 727 C CA . CYS A 1 90 ? -37.099 -3.286 15.708 1.00 81.06 90 CYS A CA 1
ATOM 728 C C . CYS A 1 90 ? -38.450 -3.276 14.960 1.00 81.06 90 CYS A C 1
ATOM 730 O O . CYS A 1 90 ? -39.235 -4.213 15.131 1.00 81.06 90 CYS A O 1
ATOM 732 N N . PRO A 1 91 ? -38.734 -2.281 14.098 1.00 81.44 91 PRO A N 1
ATOM 733 C CA . PRO A 1 91 ? -40.018 -2.175 13.399 1.00 81.44 91 PRO A CA 1
ATOM 734 C C . PRO A 1 91 ? -40.281 -3.314 12.400 1.00 81.44 91 PRO A C 1
ATOM 736 O O . PRO A 1 91 ? -41.437 -3.580 12.081 1.00 81.44 91 PRO A O 1
ATOM 739 N N . ASP A 1 92 ? -39.239 -4.012 11.938 1.00 79.94 92 ASP A N 1
ATOM 740 C CA . ASP A 1 92 ? -39.367 -5.082 10.940 1.00 79.94 92 ASP A CA 1
ATOM 741 C C . ASP A 1 92 ? -39.583 -6.475 11.556 1.00 79.94 92 ASP A C 1
ATOM 743 O O . ASP A 1 92 ? -40.165 -7.352 10.916 1.00 79.94 92 ASP A O 1
ATOM 747 N N . CYS A 1 93 ? -39.120 -6.710 12.790 1.00 84.44 93 CYS A N 1
ATOM 748 C CA . CYS A 1 93 ? -39.192 -8.029 13.435 1.00 84.44 93 CYS A CA 1
ATOM 749 C C . CYS A 1 93 ? -39.784 -8.033 14.853 1.00 84.44 93 CYS A C 1
ATOM 751 O O . CYS A 1 93 ? -40.038 -9.110 15.389 1.00 84.44 93 CYS A O 1
ATOM 753 N N . GLY A 1 94 ? -40.064 -6.868 15.446 1.00 67.62 94 GLY A N 1
ATOM 754 C CA . GLY A 1 94 ? -40.756 -6.739 16.733 1.00 67.62 94 GLY A CA 1
ATOM 755 C C . GLY A 1 94 ? -39.975 -7.249 17.949 1.00 67.62 94 GLY A C 1
ATOM 756 O O . GLY A 1 94 ? -40.551 -7.382 19.029 1.00 67.62 94 GLY A O 1
ATOM 757 N N . THR A 1 95 ? -38.682 -7.530 17.782 1.00 63.25 95 THR A N 1
ATOM 758 C CA . THR A 1 95 ? -37.725 -7.897 18.838 1.00 63.25 95 THR A CA 1
ATOM 759 C C . THR A 1 95 ? -36.544 -6.955 18.839 1.00 63.25 95 THR A C 1
ATOM 761 O O . THR A 1 95 ? -36.141 -6.545 17.725 1.00 63.25 95 THR A O 1
#

Secondary structure (DSSP, 8-state):
--HHHHHHHHHHHHHHS-TT---PPTT-----TT-HHHHT--TTS--------------PPPTTHHHHHHTTS-----------GGGGS-TTT--

InterPro domains:
  IPR024463 Transposase TnpC, homeodomain [PF13007] (5-66)

Foldseek 3Di:
DCPVVVVVVVVVCCVVDPPPDDDDDVVPDDPPPPCVCVVPDDPPDDPPPPPPPDPPDDDDDDPCPVVVVCVPPPPDDPDDDDDDDPSVADPVHRD

Sequence (95 aa):
MNAMLSDRLALAQRRRFGSSSEKYADGYEQMDLFNEAEVNADMDTAEIEEEIVIPSHKRKKRTGKKEEDLSNFEVTETIEYKLTGEDRYCPDCGT